Protein AF-A0A7Y6ZUW6-F1 (afdb_monomer_lite)

pLDDT: mean 76.1, std 16.19, range [40.66, 93.69]

Sequence (62 aa):
MNTKTLIRNIENLSATLDQKQLSAFLDIMDAVAALATESQELLKQDSSRRLASSSAVAGRIH

Foldseek 3Di:
DDPVVVVVVLVVVCVVDDPVRNVVVVVVVVVVVVVVVVVVVVVVVVVVVVVVVVVVVPPPDD

Structure (mmCIF, N/CA/C/O backbone):
data_AF-A0A7Y6ZUW6-F1
#
_entry.id   AF-A0A7Y6ZUW6-F1
#
loop_
_atom_site.group_PDB
_atom_site.id
_atom_site.type_symbol
_atom_site.label_atom_id
_atom_site.label_alt_id
_atom_site.label_comp_id
_atom_site.label_asym_id
_atom_site.label_entity_id
_atom_site.label_seq_id
_atom_site.pdbx_PDB_ins_code
_atom_site.Cartn_x
_atom_site.Cartn_y
_atom_site.Cartn_z
_atom_site.occupancy
_atom_site.B_iso_or_equiv
_atom_site.auth_seq_id
_atom_site.auth_comp_id
_atom_site.auth_asym_id
_atom_site.auth_atom_id
_atom_site.pdbx_PDB_model_num
ATOM 1 N N . MET A 1 1 ? 10.142 16.531 -1.568 1.00 54.38 1 MET A N 1
ATOM 2 C CA . MET A 1 1 ? 9.581 16.070 -0.277 1.00 54.38 1 MET A CA 1
ATOM 3 C C . MET A 1 1 ? 10.704 15.458 0.543 1.00 54.38 1 MET A C 1
ATOM 5 O O . MET A 1 1 ? 11.456 14.672 -0.011 1.00 54.38 1 MET A O 1
ATOM 9 N N . ASN A 1 2 ? 10.859 15.843 1.813 1.00 84.81 2 ASN A N 1
ATOM 10 C CA . ASN A 1 2 ? 11.835 15.226 2.720 1.00 84.81 2 ASN A CA 1
ATOM 11 C C . ASN A 1 2 ? 11.209 13.963 3.338 1.00 84.81 2 ASN A C 1
ATOM 13 O O . ASN A 1 2 ? 10.038 13.995 3.716 1.00 84.81 2 ASN A O 1
ATOM 17 N N . THR A 1 3 ? 11.977 12.883 3.478 1.00 83.69 3 THR A N 1
ATOM 18 C CA . THR A 1 3 ? 11.570 11.615 4.107 1.00 83.69 3 THR A CA 1
ATOM 19 C C . THR A 1 3 ? 10.918 11.829 5.476 1.00 83.69 3 THR A C 1
ATOM 21 O O . THR A 1 3 ? 9.946 11.162 5.810 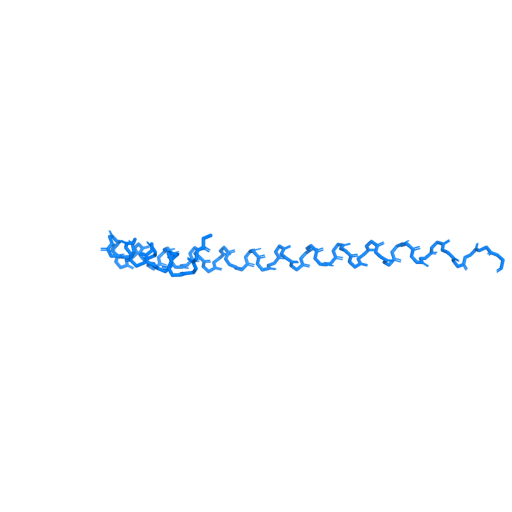1.00 83.69 3 THR A O 1
ATOM 24 N N . LYS A 1 4 ? 11.367 12.840 6.235 1.00 81.69 4 LYS A N 1
ATOM 25 C CA . LYS A 1 4 ? 10.753 13.227 7.520 1.00 81.69 4 LYS A CA 1
ATOM 26 C C . LYS A 1 4 ? 9.290 13.667 7.397 1.00 81.69 4 LYS A C 1
ATOM 28 O O . LYS A 1 4 ? 8.479 13.346 8.256 1.00 81.69 4 LYS A O 1
ATOM 33 N N . THR A 1 5 ? 8.947 14.403 6.342 1.00 86.94 5 THR A N 1
ATOM 34 C CA . THR A 1 5 ? 7.566 14.839 6.088 1.00 86.94 5 THR A CA 1
ATOM 35 C C . THR A 1 5 ? 6.687 13.654 5.705 1.00 86.94 5 THR A C 1
ATOM 37 O O . THR A 1 5 ? 5.542 13.583 6.132 1.00 86.94 5 THR A O 1
ATOM 40 N N . LEU A 1 6 ? 7.236 12.710 4.938 1.00 81.31 6 LEU A N 1
ATOM 41 C CA . LEU A 1 6 ? 6.525 11.497 4.547 1.00 81.31 6 LEU A CA 1
ATOM 42 C C . LEU A 1 6 ? 6.201 10.621 5.764 1.00 81.31 6 LEU A C 1
ATOM 44 O O . LEU A 1 6 ? 5.047 10.249 5.941 1.00 81.31 6 LEU A O 1
ATOM 48 N N . ILE A 1 7 ? 7.188 10.371 6.631 1.00 85.75 7 ILE A N 1
ATOM 49 C CA . ILE A 1 7 ? 7.006 9.590 7.865 1.00 85.75 7 ILE A CA 1
ATOM 50 C C . ILE A 1 7 ? 5.924 10.224 8.742 1.00 85.75 7 ILE A C 1
ATOM 52 O O . ILE A 1 7 ? 4.965 9.554 9.108 1.00 85.75 7 ILE A O 1
ATOM 56 N N . ARG A 1 8 ? 6.006 11.538 8.981 1.00 87.50 8 ARG A N 1
ATOM 57 C CA . ARG A 1 8 ? 5.014 12.254 9.794 1.00 87.50 8 ARG A CA 1
ATOM 58 C C . ARG A 1 8 ? 3.596 12.167 9.220 1.00 87.50 8 ARG A C 1
ATOM 60 O O . ARG A 1 8 ? 2.629 12.083 9.970 1.00 87.50 8 ARG A O 1
ATOM 67 N N . ASN A 1 9 ? 3.451 12.202 7.897 1.00 85.69 9 ASN A N 1
ATOM 68 C CA . ASN A 1 9 ? 2.142 12.062 7.260 1.00 85.69 9 ASN A CA 1
ATOM 69 C C . ASN A 1 9 ? 1.578 10.641 7.419 1.00 85.69 9 ASN A C 1
ATOM 71 O O . ASN A 1 9 ? 0.375 10.499 7.617 1.00 85.69 9 ASN A O 1
ATOM 75 N N . ILE A 1 10 ? 2.434 9.615 7.376 1.00 85.25 10 ILE A N 1
ATOM 76 C CA . ILE A 1 10 ? 2.042 8.218 7.611 1.00 85.25 10 ILE A CA 1
ATOM 77 C C . ILE A 1 10 ? 1.639 8.012 9.074 1.00 85.25 10 ILE A C 1
ATOM 79 O O . ILE A 1 10 ? 0.612 7.396 9.323 1.00 85.25 10 ILE A O 1
ATOM 83 N N . GLU A 1 11 ? 2.387 8.568 10.030 1.00 85.81 11 GLU A N 1
ATOM 84 C CA . GLU A 1 11 ? 2.055 8.511 11.463 1.00 85.81 11 GLU A CA 1
ATOM 85 C C . GLU A 1 11 ? 0.724 9.209 11.777 1.00 85.81 11 GLU A C 1
ATOM 87 O O . GLU A 1 11 ? -0.109 8.685 12.512 1.00 85.81 11 GLU A O 1
ATOM 92 N N . ASN A 1 12 ? 0.489 10.383 11.186 1.00 88.19 12 ASN A N 1
ATOM 93 C CA . ASN A 1 12 ? -0.776 11.096 11.353 1.00 88.19 12 ASN A CA 1
ATOM 94 C C . ASN A 1 12 ? -1.959 10.322 10.759 1.00 88.19 12 ASN A C 1
ATOM 96 O O . ASN A 1 12 ? -3.053 10.366 11.314 1.00 88.19 12 ASN A O 1
ATOM 100 N N . LEU A 1 13 ? -1.753 9.647 9.626 1.00 84.56 13 LEU A N 1
ATOM 101 C CA . LEU A 1 13 ? -2.782 8.831 8.990 1.00 84.56 13 LEU A CA 1
ATOM 102 C C . LEU A 1 13 ? -3.026 7.539 9.775 1.00 84.56 13 LEU A C 1
ATOM 104 O O . LEU A 1 13 ? -4.170 7.173 9.994 1.00 84.56 13 LEU A O 1
ATOM 108 N N . SER A 1 14 ? -1.982 6.862 10.254 1.00 82.75 14 SER A N 1
ATOM 109 C CA . SER A 1 14 ? -2.141 5.631 11.033 1.00 82.75 14 SER A CA 1
ATOM 110 C C . SER A 1 14 ? -2.848 5.872 12.366 1.00 82.75 14 SER A C 1
ATOM 112 O O . SER A 1 14 ? -3.589 5.006 12.818 1.00 82.75 14 SER A O 1
ATOM 114 N N . ALA A 1 15 ? -2.696 7.062 12.955 1.00 86.00 15 ALA A N 1
ATOM 115 C CA . ALA A 1 15 ? -3.401 7.462 14.170 1.00 86.00 15 ALA A CA 1
ATOM 116 C C . ALA A 1 15 ? -4.921 7.649 13.986 1.00 86.00 15 ALA A C 1
ATOM 118 O O . ALA A 1 15 ? -5.648 7.675 14.979 1.00 86.00 15 ALA A O 1
ATOM 119 N N . THR A 1 16 ? -5.414 7.800 12.750 1.00 88.94 16 THR A N 1
ATOM 120 C CA . THR A 1 16 ? -6.850 7.963 12.454 1.00 88.94 16 THR A CA 1
ATOM 121 C C . THR A 1 16 ? -7.514 6.690 11.936 1.00 88.94 16 THR A C 1
ATOM 123 O O . THR A 1 16 ? -8.735 6.672 11.773 1.00 88.94 16 THR A O 1
ATOM 126 N N . LEU A 1 17 ? -6.737 5.630 11.699 1.00 86.50 17 LEU A N 1
ATOM 127 C CA . LEU A 1 17 ? -7.220 4.342 11.214 1.00 86.50 17 LEU A CA 1
ATOM 128 C C . LEU A 1 17 ? -7.407 3.360 12.369 1.00 86.50 17 LEU A C 1
ATOM 130 O O . LEU A 1 17 ? -6.613 3.313 13.309 1.00 86.50 17 LEU A O 1
ATOM 134 N N . ASP A 1 18 ? -8.436 2.521 12.270 1.00 89.62 18 ASP A N 1
ATOM 135 C CA . ASP A 1 18 ? -8.525 1.353 13.140 1.00 89.62 18 ASP A CA 1
ATOM 1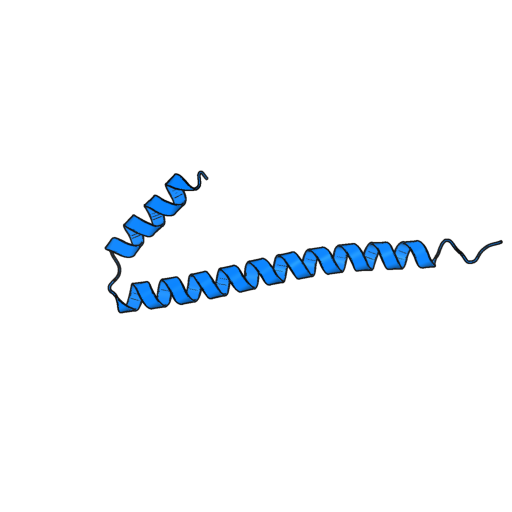36 C C . ASP A 1 18 ? -7.480 0.287 12.750 1.00 89.62 18 ASP A C 1
ATOM 138 O O . ASP A 1 18 ? -6.864 0.330 11.682 1.00 89.62 18 ASP A O 1
ATOM 142 N N . GLN A 1 19 ? -7.278 -0.705 13.618 1.00 84.56 19 GLN A N 1
ATOM 143 C CA . GLN A 1 19 ? -6.262 -1.741 13.416 1.00 84.56 19 GLN A CA 1
ATOM 144 C C . GLN A 1 19 ? -6.451 -2.542 12.113 1.00 84.56 19 GLN A C 1
ATOM 146 O O . GLN A 1 19 ? -5.464 -2.933 11.488 1.00 84.56 19 GLN A O 1
ATOM 151 N N . LYS A 1 20 ? -7.695 -2.786 11.680 1.00 89.81 20 LYS A N 1
ATOM 152 C CA . LYS A 1 20 ? -7.976 -3.510 10.430 1.00 89.81 20 LYS A CA 1
ATOM 153 C C . LYS A 1 20 ? -7.663 -2.639 9.220 1.00 89.81 20 LYS A C 1
ATOM 155 O O . LYS A 1 20 ? -7.074 -3.121 8.257 1.00 89.81 20 LYS A O 1
ATOM 160 N N . GLN A 1 21 ? -8.032 -1.364 9.281 1.00 89.38 21 GLN A N 1
ATOM 161 C CA . GLN A 1 21 ? -7.756 -0.393 8.227 1.00 89.38 21 GLN A CA 1
ATOM 162 C C . GLN A 1 21 ? -6.256 -0.128 8.076 1.00 89.38 21 GLN A C 1
ATOM 164 O O . GLN A 1 21 ? -5.762 -0.065 6.953 1.00 89.38 21 GLN A O 1
ATOM 169 N N . LEU A 1 22 ? -5.521 -0.032 9.188 1.00 88.12 22 LEU A N 1
ATOM 170 C CA . LEU A 1 22 ? -4.070 0.128 9.172 1.00 88.12 22 LEU A CA 1
ATOM 171 C C . LEU A 1 22 ? -3.373 -1.097 8.568 1.00 88.12 22 LEU A C 1
ATOM 173 O O . LEU A 1 22 ? -2.485 -0.933 7.737 1.00 88.12 22 LEU A O 1
ATOM 177 N N . SER A 1 23 ? -3.799 -2.311 8.934 1.00 88.00 23 SER A N 1
ATOM 178 C CA . SER A 1 23 ? -3.262 -3.542 8.339 1.00 88.00 23 SER A CA 1
ATOM 179 C C . SER A 1 23 ? -3.476 -3.567 6.825 1.00 88.00 23 SER A C 1
ATOM 181 O O . SER A 1 23 ? -2.522 -3.749 6.079 1.00 88.00 23 SER A O 1
ATOM 183 N N . ALA A 1 24 ? -4.700 -3.286 6.367 1.00 90.19 24 ALA A N 1
ATOM 184 C CA . ALA A 1 24 ? -5.009 -3.244 4.940 1.00 90.19 24 ALA A CA 1
ATOM 185 C C . ALA A 1 24 ? -4.217 -2.153 4.197 1.00 90.19 24 ALA A C 1
ATOM 187 O O . ALA A 1 24 ? -3.796 -2.354 3.061 1.00 90.19 24 ALA A O 1
ATOM 188 N N . PHE A 1 25 ? -3.991 -0.997 4.829 1.00 89.00 25 PHE A N 1
ATOM 189 C CA . PHE A 1 25 ? -3.163 0.067 4.263 1.00 89.00 25 PHE A CA 1
ATOM 190 C C . PHE A 1 25 ? -1.706 -0.375 4.071 1.00 89.00 25 PHE A C 1
ATOM 192 O O . PHE A 1 25 ? -1.127 -0.111 3.018 1.00 89.00 25 PHE A O 1
ATOM 199 N N . LEU A 1 26 ? -1.121 -1.062 5.058 1.00 89.25 26 LEU A N 1
ATOM 200 C CA . LEU A 1 26 ? 0.248 -1.577 4.964 1.00 89.25 26 LEU A CA 1
ATOM 201 C C . LEU A 1 26 ? 0.377 -2.650 3.875 1.00 89.25 26 LEU A C 1
ATOM 203 O O . LEU A 1 26 ? 1.303 -2.570 3.071 1.00 89.25 26 LEU A O 1
ATOM 207 N N . ASP A 1 27 ? -0.596 -3.558 3.767 1.00 92.12 27 ASP A N 1
ATOM 208 C CA . ASP A 1 27 ? -0.621 -4.581 2.712 1.00 92.12 27 ASP A CA 1
ATOM 209 C C . ASP A 1 27 ? -0.644 -3.951 1.305 1.00 92.12 27 ASP A C 1
ATOM 211 O O . ASP A 1 27 ? 0.056 -4.394 0.390 1.00 92.12 27 ASP A O 1
ATOM 215 N N . ILE A 1 28 ? -1.417 -2.872 1.122 1.00 92.31 28 ILE A N 1
ATOM 216 C CA . ILE A 1 28 ? -1.459 -2.122 -0.143 1.00 92.31 28 ILE A CA 1
ATOM 217 C C . ILE A 1 28 ? -0.114 -1.443 -0.418 1.00 92.31 28 ILE A C 1
ATOM 219 O O . ILE A 1 28 ? 0.367 -1.476 -1.551 1.00 92.31 28 ILE A O 1
ATOM 223 N N . MET A 1 29 ? 0.499 -0.821 0.592 1.00 89.50 29 MET A N 1
ATOM 224 C CA . MET A 1 29 ? 1.791 -0.146 0.440 1.00 89.50 29 MET A CA 1
ATOM 225 C C . MET A 1 29 ? 2.901 -1.119 0.030 1.00 89.50 29 MET A C 1
ATOM 227 O O . MET A 1 29 ? 3.694 -0.783 -0.852 1.00 89.50 29 MET A O 1
ATOM 231 N N . ASP A 1 30 ? 2.918 -2.328 0.594 1.00 91.56 30 ASP A N 1
ATOM 232 C CA . ASP A 1 30 ? 3.856 -3.384 0.206 1.00 91.56 30 ASP A CA 1
ATOM 233 C C . ASP A 1 30 ? 3.624 -3.847 -1.239 1.00 91.56 30 ASP A C 1
ATOM 235 O O . ASP A 1 30 ? 4.576 -3.948 -2.020 1.00 91.56 30 ASP A O 1
ATOM 239 N N . ALA A 1 31 ? 2.364 -4.042 -1.646 1.00 93.69 31 ALA A N 1
ATOM 240 C CA . ALA A 1 31 ? 2.033 -4.384 -3.029 1.00 93.69 31 ALA A CA 1
ATOM 241 C C . ALA A 1 31 ? 2.482 -3.289 -4.016 1.00 93.69 31 ALA A C 1
ATOM 243 O O . ALA A 1 31 ? 3.057 -3.583 -5.065 1.00 93.69 31 ALA A O 1
ATOM 244 N N . VAL A 1 32 ? 2.281 -2.013 -3.671 1.00 91.62 32 VAL A N 1
ATOM 245 C CA . VAL A 1 32 ? 2.726 -0.874 -4.490 1.00 91.62 32 VAL A CA 1
ATOM 246 C C . VAL A 1 32 ? 4.253 -0.804 -4.562 1.00 91.62 32 VAL A C 1
ATOM 248 O O . VAL A 1 32 ? 4.800 -0.548 -5.636 1.00 91.62 32 VAL A O 1
ATOM 251 N N . ALA A 1 33 ? 4.960 -1.059 -3.460 1.00 91.00 33 ALA A N 1
ATOM 252 C CA . ALA A 1 33 ? 6.421 -1.083 -3.438 1.00 91.00 33 ALA A CA 1
ATOM 253 C C . ALA A 1 33 ? 6.994 -2.215 -4.310 1.00 91.00 33 ALA A C 1
ATOM 255 O O . ALA A 1 33 ? 7.970 -2.001 -5.040 1.00 91.00 33 ALA A O 1
ATOM 256 N N . ALA A 1 34 ? 6.357 -3.390 -4.294 1.00 92.19 34 ALA A N 1
ATOM 257 C CA . ALA A 1 34 ? 6.717 -4.510 -5.157 1.00 92.19 34 ALA A CA 1
ATOM 258 C C . ALA A 1 34 ? 6.536 -4.154 -6.642 1.00 92.19 34 ALA A C 1
ATOM 260 O O . ALA A 1 34 ? 7.476 -4.295 -7.424 1.00 92.19 34 ALA A O 1
ATOM 261 N N . LEU A 1 35 ? 5.382 -3.587 -7.013 1.00 90.00 35 LEU A N 1
ATOM 262 C CA . LEU A 1 35 ? 5.105 -3.146 -8.386 1.00 90.00 35 LEU A CA 1
ATOM 263 C C . LEU A 1 35 ? 6.059 -2.039 -8.853 1.00 90.00 35 LEU A C 1
ATOM 265 O O . LEU A 1 35 ? 6.512 -2.044 -9.997 1.00 90.00 35 LEU A O 1
ATOM 269 N N . ALA A 1 36 ? 6.400 -1.092 -7.977 1.00 88.25 36 ALA A N 1
ATOM 270 C CA . ALA A 1 36 ? 7.364 -0.040 -8.290 1.00 88.25 36 ALA A CA 1
ATOM 271 C C . ALA A 1 36 ? 8.767 -0.614 -8.544 1.00 88.25 36 ALA A C 1
ATOM 273 O O . ALA A 1 36 ? 9.455 -0.177 -9.468 1.00 88.25 36 ALA A O 1
ATOM 274 N N . THR A 1 37 ? 9.174 -1.612 -7.757 1.00 89.75 37 THR A N 1
ATOM 275 C CA . THR A 1 37 ? 10.446 -2.323 -7.939 1.00 89.75 37 THR A CA 1
ATOM 276 C C . THR A 1 37 ? 10.463 -3.092 -9.258 1.00 89.75 37 THR A C 1
ATOM 278 O O . THR A 1 37 ? 11.404 -2.952 -10.039 1.00 89.75 37 THR A O 1
ATOM 281 N N . GLU A 1 38 ? 9.400 -3.842 -9.551 1.00 86.06 38 GLU A N 1
ATOM 282 C CA . GLU A 1 38 ? 9.259 -4.594 -10.799 1.00 86.06 38 GLU A CA 1
ATOM 283 C C . GLU A 1 38 ? 9.269 -3.666 -12.022 1.00 86.06 38 GLU A C 1
ATOM 285 O O . GLU A 1 38 ? 9.996 -3.904 -12.986 1.00 86.06 38 GLU A O 1
ATOM 290 N N . SER A 1 39 ? 8.550 -2.542 -11.959 1.00 81.31 39 SER A N 1
ATOM 291 C CA . SER A 1 39 ? 8.545 -1.544 -13.031 1.00 81.31 39 SER A CA 1
ATOM 292 C C . SER A 1 39 ? 9.930 -0.939 -13.274 1.00 81.31 39 SER A C 1
ATOM 294 O O . SER A 1 39 ? 10.293 -0.710 -14.429 1.00 81.31 39 SER A O 1
ATOM 296 N N . GLN A 1 40 ? 10.716 -0.678 -12.224 1.00 82.62 40 GLN A N 1
ATOM 297 C CA . GLN A 1 40 ? 12.090 -0.195 -12.384 1.00 82.62 40 GLN A CA 1
ATOM 298 C C . GLN A 1 40 ? 12.999 -1.249 -13.021 1.00 82.62 40 GLN A C 1
ATOM 300 O O . GLN A 1 40 ? 13.865 -0.901 -13.824 1.00 82.62 40 GLN A O 1
ATOM 305 N N . GLU A 1 41 ? 12.806 -2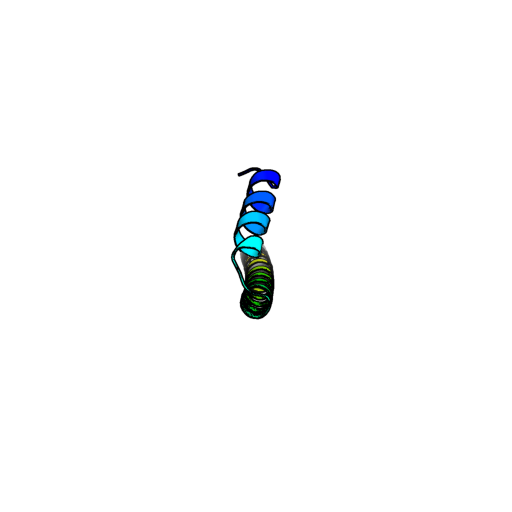.523 -12.691 1.00 80.94 41 GLU A N 1
ATOM 306 C CA . G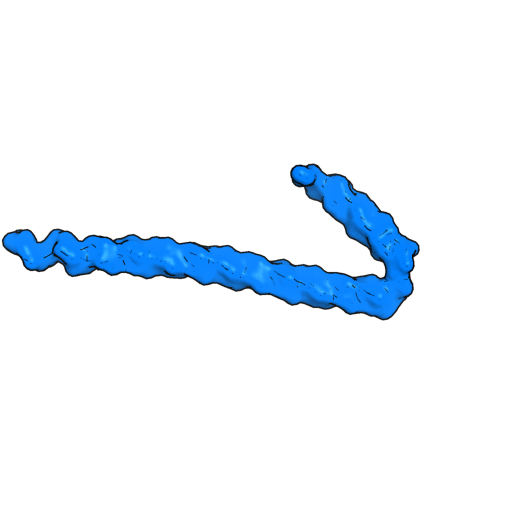LU A 1 41 ? 13.582 -3.618 -13.269 1.00 80.94 41 GLU A CA 1
ATOM 307 C C . GLU A 1 41 ? 13.256 -3.823 -14.759 1.00 80.94 41 GLU A C 1
ATOM 309 O O . GLU A 1 41 ? 14.165 -3.946 -15.583 1.00 80.94 41 GLU A O 1
ATOM 314 N N . LEU A 1 4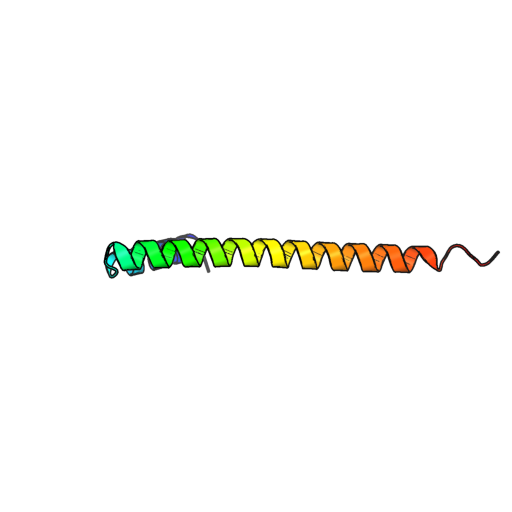2 ? 11.978 -3.731 -15.142 1.00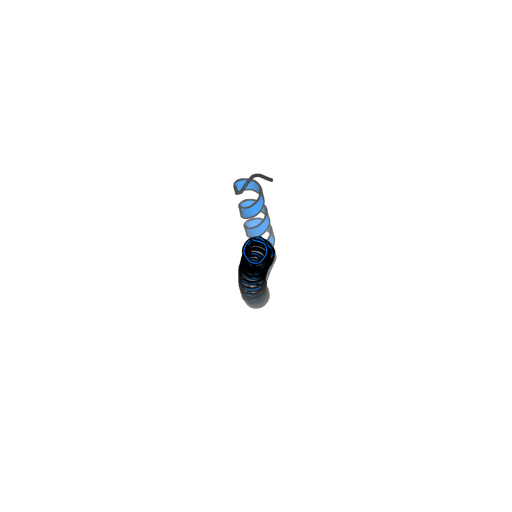 74.62 42 LEU A N 1
ATOM 315 C CA . LEU A 1 42 ? 11.547 -3.783 -16.545 1.00 74.62 42 LEU A CA 1
ATOM 316 C C . LEU A 1 42 ? 12.146 -2.642 -17.388 1.00 74.62 42 LEU A C 1
ATOM 318 O O . LEU A 1 42 ? 12.599 -2.871 -18.511 1.00 74.62 42 LEU A O 1
ATOM 322 N N . LEU A 1 43 ? 12.225 -1.423 -16.844 1.00 72.62 43 LEU A N 1
ATOM 323 C CA . LEU A 1 43 ? 12.851 -0.278 -17.525 1.00 72.62 43 LEU A CA 1
ATOM 324 C C . LEU A 1 43 ? 14.362 -0.473 -17.750 1.00 72.62 43 LEU A C 1
ATOM 326 O O . LEU A 1 43 ? 14.904 -0.067 -18.785 1.00 72.62 43 LEU A O 1
ATOM 330 N N . LYS A 1 44 ? 15.056 -1.124 -16.808 1.00 72.06 44 LYS A N 1
ATOM 331 C CA . LYS A 1 44 ? 16.474 -1.487 -16.969 1.00 72.06 44 LYS A CA 1
ATOM 332 C C . LYS A 1 44 ? 16.661 -2.571 -18.033 1.00 72.06 44 LYS A C 1
ATOM 334 O O . LYS A 1 44 ? 17.607 -2.492 -18.820 1.00 72.06 44 LYS A O 1
ATOM 339 N N . GLN A 1 45 ? 15.758 -3.552 -18.098 1.00 61.03 45 GLN A N 1
ATOM 340 C CA . GLN A 1 45 ? 15.811 -4.616 -19.104 1.00 61.03 45 GLN A CA 1
ATOM 341 C C . GLN A 1 45 ? 15.561 -4.100 -20.530 1.00 61.03 45 GLN A C 1
ATOM 343 O O . GLN A 1 45 ? 16.286 -4.499 -21.444 1.00 61.03 45 GLN A O 1
ATOM 348 N N . ASP A 1 46 ? 14.621 -3.169 -20.736 1.00 57.56 46 ASP A N 1
ATOM 349 C CA . ASP A 1 46 ? 14.381 -2.567 -22.062 1.00 57.56 46 ASP A CA 1
ATOM 350 C C . ASP A 1 46 ? 15.602 -1.766 -22.558 1.00 57.56 46 ASP A C 1
ATOM 352 O O . ASP A 1 46 ? 16.018 -1.871 -23.716 1.00 57.56 46 ASP A O 1
ATOM 356 N N . SER A 1 47 ? 16.266 -1.057 -21.639 1.00 56.72 47 SER A N 1
ATOM 357 C CA . SER A 1 47 ? 17.497 -0.304 -21.918 1.00 56.72 47 SER A CA 1
ATOM 358 C C . SER A 1 47 ? 18.664 -1.215 -22.331 1.00 56.72 47 SER A C 1
ATOM 360 O O . SER A 1 47 ? 19.395 -0.901 -23.271 1.00 56.72 47 SER A O 1
ATOM 362 N N . SER A 1 48 ? 18.813 -2.379 -21.687 1.00 54.41 48 SER A N 1
ATOM 363 C CA . SER A 1 48 ? 19.812 -3.393 -22.070 1.00 54.41 48 SER A CA 1
ATOM 364 C C . SER A 1 48 ? 19.504 -4.043 -23.423 1.00 54.41 48 SER A C 1
ATOM 366 O O . SER A 1 48 ? 20.406 -4.270 -24.233 1.00 54.41 48 SER A O 1
ATOM 368 N N . ARG A 1 49 ? 18.224 -4.306 -23.718 1.00 54.34 49 ARG A N 1
ATOM 369 C CA . ARG A 1 49 ? 17.804 -4.951 -24.971 1.00 54.34 49 ARG A CA 1
ATOM 370 C C . ARG A 1 49 ? 18.026 -4.055 -26.194 1.00 54.34 49 ARG A C 1
ATOM 372 O O . ARG A 1 49 ? 18.438 -4.553 -27.240 1.00 54.34 49 ARG A O 1
ATOM 379 N N . ARG A 1 50 ? 17.837 -2.737 -26.052 1.00 52.72 50 ARG A N 1
ATOM 380 C CA . ARG A 1 50 ? 18.111 -1.742 -27.108 1.00 52.72 50 ARG A CA 1
ATOM 381 C C . ARG A 1 50 ? 19.603 -1.576 -27.427 1.00 52.72 50 ARG A C 1
ATOM 383 O O . ARG A 1 50 ? 19.956 -1.349 -28.585 1.00 52.72 50 ARG A O 1
ATOM 390 N N . LEU A 1 51 ? 20.484 -1.729 -26.435 1.00 53.59 51 LEU A N 1
ATOM 391 C CA . LEU A 1 51 ? 21.939 -1.690 -26.640 1.00 53.59 51 LEU A CA 1
ATOM 392 C C . LEU A 1 51 ? 22.450 -2.954 -27.353 1.00 53.59 51 LEU A C 1
ATOM 394 O O . LEU A 1 51 ? 23.288 -2.857 -28.250 1.00 53.59 51 LEU A O 1
ATOM 398 N N . ALA A 1 52 ? 21.887 -4.124 -27.039 1.00 53.03 52 ALA A N 1
ATOM 399 C CA . ALA A 1 52 ? 22.234 -5.381 -27.705 1.00 53.03 52 ALA A CA 1
ATOM 400 C C . ALA A 1 52 ? 21.789 -5.429 -29.183 1.00 53.03 52 ALA A C 1
ATOM 402 O O . ALA A 1 52 ? 22.503 -5.979 -30.021 1.00 53.03 52 ALA A O 1
ATOM 403 N N . SER A 1 53 ? 20.655 -4.810 -29.539 1.00 49.62 53 SER A N 1
ATOM 404 C CA . SER A 1 53 ? 20.189 -4.750 -30.936 1.00 49.62 53 SER A CA 1
ATOM 405 C C . SER A 1 53 ? 20.957 -3.755 -31.816 1.00 49.62 53 SER A C 1
ATOM 407 O O . SER A 1 53 ? 20.972 -3.913 -33.032 1.00 49.62 53 SER A O 1
ATOM 409 N N . SER A 1 54 ? 21.611 -2.749 -31.223 1.00 50.97 54 SER A N 1
ATOM 410 C CA . SER A 1 54 ? 22.458 -1.786 -31.949 1.00 50.97 54 SER A CA 1
ATOM 411 C C . SER A 1 54 ? 23.832 -2.374 -32.315 1.00 50.97 54 SER A C 1
ATOM 413 O O . SER A 1 54 ? 24.363 -2.116 -33.393 1.00 50.97 54 SER A O 1
ATOM 415 N N . SER A 1 55 ? 24.385 -3.253 -31.470 1.00 48.06 55 SER A N 1
ATOM 416 C CA . SER A 1 55 ? 25.704 -3.864 -31.701 1.00 48.06 55 SER A CA 1
ATOM 417 C C . SER A 1 55 ? 25.705 -5.003 -32.732 1.00 48.06 55 SER A C 1
ATOM 419 O O . SER A 1 55 ? 26.774 -5.379 -33.208 1.00 48.06 55 SER A O 1
ATOM 421 N N . ALA A 1 56 ? 24.546 -5.558 -33.102 1.00 51.72 56 ALA A N 1
ATOM 422 C CA . ALA A 1 56 ? 24.465 -6.670 -34.058 1.00 51.72 56 ALA A CA 1
ATOM 423 C C . ALA A 1 56 ? 24.456 -6.228 -35.539 1.00 51.72 56 ALA A C 1
ATOM 425 O O . ALA A 1 56 ? 24.617 -7.065 -36.425 1.00 51.72 56 ALA A O 1
ATOM 426 N N . VAL A 1 57 ? 24.299 -4.928 -35.824 1.00 52.34 57 VAL A N 1
ATOM 427 C CA . VAL A 1 57 ? 24.247 -4.383 -37.200 1.00 52.34 57 VAL A CA 1
ATOM 428 C C . VAL A 1 57 ? 25.574 -3.738 -37.637 1.00 52.34 57 VAL A C 1
ATOM 430 O O . VAL A 1 57 ? 25.754 -3.439 -38.812 1.00 52.34 57 VAL A O 1
ATOM 433 N N . ALA A 1 58 ? 26.552 -3.588 -36.738 1.00 52.41 58 ALA A N 1
ATOM 434 C CA . ALA A 1 58 ? 27.850 -2.978 -37.057 1.00 52.41 58 ALA A CA 1
ATOM 435 C C . ALA A 1 58 ? 28.955 -3.981 -37.462 1.00 52.41 58 ALA A C 1
ATOM 437 O O . ALA A 1 58 ? 30.073 -3.566 -37.745 1.00 52.41 58 ALA A O 1
ATOM 438 N N . GLY A 1 59 ? 28.670 -5.291 -37.490 1.00 54.31 59 GLY A N 1
ATOM 439 C CA . GLY A 1 59 ? 29.679 -6.345 -37.703 1.00 54.31 59 GLY A CA 1
ATOM 440 C C . GLY A 1 59 ? 29.566 -7.145 -39.005 1.00 54.31 59 GLY A C 1
ATOM 441 O O . GLY A 1 59 ? 30.192 -8.194 -39.115 1.00 54.31 59 GLY A O 1
ATOM 442 N N . ARG A 1 60 ? 28.743 -6.723 -39.977 1.00 52.84 60 ARG A N 1
ATOM 443 C CA . ARG A 1 60 ? 28.567 -7.454 -41.250 1.00 52.84 60 ARG A CA 1
ATOM 444 C C . ARG A 1 60 ? 28.650 -6.548 -42.479 1.00 52.84 60 ARG A C 1
ATOM 446 O O . ARG A 1 60 ? 27.807 -6.630 -43.366 1.00 52.84 60 ARG A O 1
ATOM 453 N N . ILE A 1 61 ? 29.667 -5.695 -42.544 1.00 51.81 61 ILE A N 1
ATOM 454 C CA . ILE A 1 61 ? 30.148 -5.160 -43.821 1.00 51.81 61 ILE A CA 1
ATOM 455 C C . ILE A 1 61 ? 31.663 -4.956 -43.718 1.00 51.81 61 ILE A C 1
ATOM 457 O O . ILE A 1 61 ? 32.100 -4.129 -42.924 1.00 51.81 61 ILE A O 1
ATOM 461 N N . HIS A 1 62 ? 32.391 -5.709 -44.551 1.00 40.66 62 HIS A N 1
ATOM 462 C CA . HIS A 1 62 ? 33.850 -5.754 -44.745 1.00 40.66 62 HIS A CA 1
ATOM 463 C C . HIS A 1 62 ? 34.695 -6.469 -43.685 1.00 40.66 62 HIS A C 1
ATOM 465 O O . HIS A 1 62 ? 34.983 -5.886 -42.621 1.00 40.66 62 HIS A O 1
#

Radius of gyration: 21.58 Å; chains: 1; bounding box: 42×24×59 Å

Secondary structure (DSSP, 8-state):
--HHHHHHHHHHHHTTS-HHHHHHHHHHHHHHHHHHHHHHHHHHHHHHHHHHHHHTSSSS--